Protein AF-A0A7K4FSJ4-F1 (afdb_monomer)

Structure (mmCIF, N/CA/C/O backbone):
data_AF-A0A7K4FSJ4-F1
#
_entry.id   AF-A0A7K4FSJ4-F1
#
loop_
_atom_site.g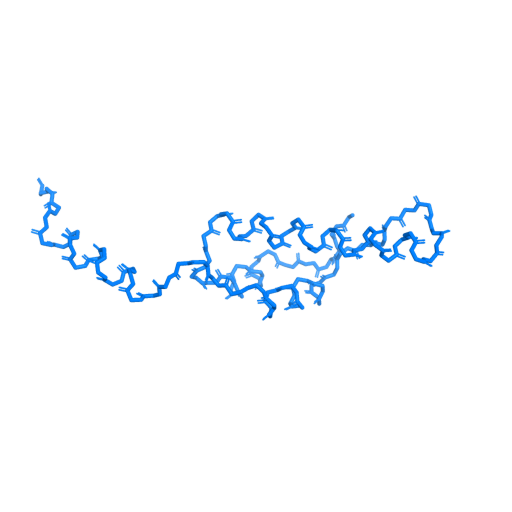roup_PDB
_atom_site.id
_atom_site.type_symbol
_atom_site.label_atom_id
_atom_site.label_alt_id
_atom_site.label_comp_id
_atom_site.label_asym_id
_atom_site.label_entity_id
_atom_site.label_seq_id
_atom_site.pdbx_PDB_ins_code
_atom_site.Cartn_x
_atom_site.Cartn_y
_atom_site.Cartn_z
_atom_site.occupancy
_atom_site.B_iso_or_equiv
_atom_site.auth_seq_id
_atom_site.auth_comp_id
_atom_site.auth_asym_id
_atom_site.auth_atom_id
_atom_site.pdbx_PDB_model_num
ATOM 1 N N . LYS A 1 1 ? 3.439 3.548 -15.305 1.00 76.44 1 LYS A N 1
ATOM 2 C CA . LYS A 1 1 ? 2.147 2.954 -15.738 1.00 76.44 1 LYS A CA 1
ATOM 3 C C . LYS A 1 1 ? 1.848 1.755 -14.843 1.00 76.44 1 LYS A C 1
ATOM 5 O O . LYS A 1 1 ? 2.798 1.114 -14.412 1.00 76.44 1 LYS A O 1
ATOM 10 N N . ILE A 1 2 ? 0.586 1.496 -14.511 1.00 84.44 2 ILE A N 1
ATOM 11 C CA . ILE A 1 2 ? 0.174 0.267 -13.815 1.00 84.44 2 ILE A CA 1
ATOM 12 C C . ILE A 1 2 ? -0.418 -0.646 -14.887 1.00 84.44 2 ILE A C 1
ATOM 14 O O . ILE A 1 2 ? -1.238 -0.177 -15.674 1.00 84.44 2 ILE A O 1
ATOM 18 N N . SER A 1 3 ? 0.039 -1.892 -14.968 1.00 85.12 3 SER A N 1
ATOM 19 C CA . SER A 1 3 ? -0.449 -2.873 -15.944 1.00 85.12 3 SER A CA 1
ATOM 20 C C . SER A 1 3 ? -0.995 -4.090 -15.217 1.00 85.12 3 SER A C 1
ATOM 22 O O . SER A 1 3 ? -0.323 -4.613 -14.329 1.00 85.12 3 SER A O 1
ATOM 24 N N . ASP A 1 4 ? -2.187 -4.529 -15.613 1.00 81.19 4 ASP A N 1
ATOM 25 C CA . ASP A 1 4 ? -2.811 -5.773 -15.148 1.00 81.19 4 ASP A CA 1
ATOM 26 C C . ASP A 1 4 ? -2.975 -5.874 -13.623 1.00 81.19 4 ASP A C 1
ATOM 28 O O . ASP A 1 4 ? -2.860 -6.944 -13.031 1.00 81.19 4 ASP A O 1
ATOM 32 N N . VAL A 1 5 ? -3.263 -4.746 -12.967 1.00 86.88 5 VAL A N 1
ATOM 33 C CA . VAL A 1 5 ? -3.593 -4.709 -11.537 1.00 86.88 5 VAL A CA 1
ATOM 34 C C . VAL A 1 5 ? -5.081 -4.452 -11.371 1.0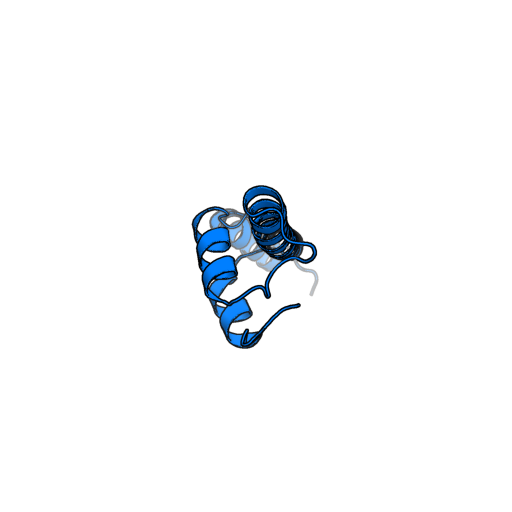0 86.88 5 VAL A C 1
ATOM 36 O O . VAL A 1 5 ? -5.573 -3.372 -11.703 1.00 86.88 5 VAL A O 1
ATOM 39 N N . LYS A 1 6 ? -5.796 -5.433 -10.820 1.00 91.50 6 LYS A N 1
ATOM 40 C CA . LYS A 1 6 ? -7.185 -5.253 -10.398 1.00 91.50 6 LYS A CA 1
ATOM 41 C C . LYS A 1 6 ? -7.201 -4.531 -9.055 1.00 91.50 6 LYS A C 1
ATOM 43 O O . LYS A 1 6 ? -6.592 -4.980 -8.088 1.00 91.50 6 LYS A O 1
ATOM 48 N N . LEU A 1 7 ? -7.909 -3.405 -8.994 1.00 90.31 7 LEU A N 1
ATOM 49 C CA . LEU A 1 7 ? -8.029 -2.623 -7.759 1.00 90.31 7 LEU A CA 1
ATOM 50 C C . LEU A 1 7 ? -8.751 -3.398 -6.648 1.00 90.31 7 LEU A C 1
ATOM 52 O O . LEU A 1 7 ? -8.462 -3.186 -5.476 1.00 90.31 7 LEU A O 1
ATOM 56 N N . GLU A 1 8 ? -9.641 -4.319 -7.018 1.00 93.50 8 GLU A N 1
ATOM 57 C CA . GLU A 1 8 ? -10.331 -5.215 -6.087 1.00 93.50 8 GLU A CA 1
ATOM 58 C C . GLU A 1 8 ? -9.356 -6.153 -5.361 1.00 93.50 8 GLU A C 1
ATOM 60 O O . GLU A 1 8 ? -9.391 -6.245 -4.135 1.00 93.50 8 GLU A O 1
ATOM 65 N N . ASP A 1 9 ? -8.412 -6.762 -6.087 1.00 91.94 9 ASP A N 1
ATOM 66 C CA . ASP A 1 9 ? -7.384 -7.624 -5.491 1.00 91.94 9 ASP A CA 1
ATOM 67 C C . ASP A 1 9 ? -6.495 -6.833 -4.521 1.00 91.94 9 ASP A C 1
ATOM 69 O O . ASP A 1 9 ? -6.174 -7.315 -3.433 1.00 91.94 9 ASP A O 1
ATOM 73 N N . LEU A 1 10 ? -6.140 -5.590 -4.875 1.00 92.06 10 LEU A N 1
ATOM 74 C CA . LEU A 1 10 ? -5.423 -4.699 -3.962 1.00 92.06 10 LEU A CA 1
ATOM 75 C C . LEU A 1 10 ? -6.239 -4.420 -2.700 1.00 92.06 10 LEU A C 1
ATOM 77 O O . LEU A 1 10 ? -5.709 -4.613 -1.609 1.00 92.06 10 LEU A O 1
ATOM 81 N N . GLY A 1 11 ? -7.513 -4.044 -2.846 1.00 93.25 11 GLY A N 1
ATOM 82 C CA . GLY A 1 11 ? -8.421 -3.793 -1.727 1.00 93.25 11 GLY A CA 1
ATOM 83 C C . GLY A 1 11 ? -8.467 -4.964 -0.747 1.00 93.25 11 GLY A C 1
ATOM 84 O O . GLY A 1 11 ? -8.222 -4.765 0.442 1.00 93.25 11 GLY A O 1
ATOM 85 N N . ASN A 1 12 ? -8.646 -6.182 -1.266 1.00 93.94 12 ASN A N 1
ATOM 86 C CA . ASN A 1 12 ? -8.663 -7.417 -0.478 1.00 93.94 12 ASN A CA 1
ATOM 87 C C . ASN A 1 12 ? -7.342 -7.658 0.272 1.00 93.94 12 ASN A C 1
ATOM 89 O O . ASN A 1 12 ? -7.342 -8.097 1.418 1.00 93.94 12 ASN A O 1
ATOM 93 N N . THR A 1 13 ? -6.196 -7.353 -0.345 1.00 93.81 13 THR A N 1
ATOM 94 C CA . THR A 1 13 ? -4.879 -7.531 0.302 1.00 93.81 13 THR A CA 1
ATOM 95 C C . THR A 1 13 ? -4.498 -6.424 1.287 1.00 93.81 13 THR A C 1
ATOM 97 O O . THR A 1 13 ? -3.534 -6.588 2.035 1.00 93.81 13 THR A O 1
ATOM 100 N N . THR A 1 14 ? -5.229 -5.307 1.296 1.00 94.56 14 THR A N 1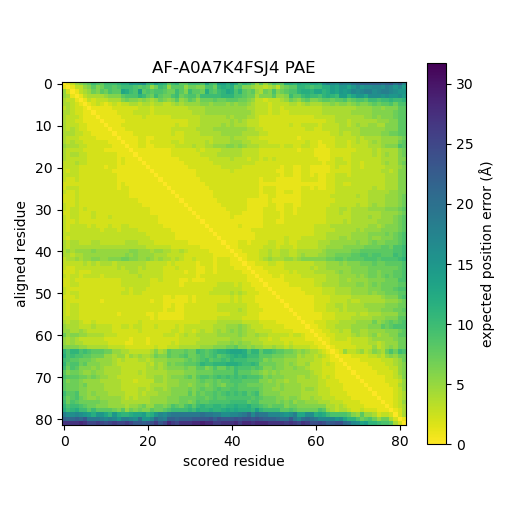
ATOM 101 C CA . THR A 1 14 ? -4.970 -4.145 2.160 1.00 94.56 14 THR A CA 1
ATOM 102 C C . THR A 1 14 ? -6.040 -3.946 3.235 1.00 94.56 14 THR A C 1
ATOM 104 O O . THR A 1 14 ? -6.202 -2.846 3.759 1.00 94.56 14 THR A O 1
ATOM 107 N N . GLU A 1 15 ? -6.771 -4.997 3.602 1.00 93.19 15 GLU A N 1
ATOM 108 C CA . GLU A 1 15 ? -7.682 -4.940 4.744 1.00 93.19 15 GLU A CA 1
ATOM 109 C C . GLU A 1 15 ? -6.926 -4.565 6.034 1.00 93.19 15 GLU A C 1
ATOM 111 O O . GLU A 1 15 ? -5.844 -5.078 6.328 1.00 93.19 15 GLU A O 1
ATOM 116 N N . GLY A 1 16 ? -7.482 -3.617 6.794 1.00 92.25 16 GLY A N 1
ATOM 117 C CA . GLY A 1 16 ? -6.869 -3.084 8.015 1.00 92.25 16 GLY A CA 1
ATOM 118 C C . GLY A 1 16 ? -5.800 -2.007 7.791 1.00 92.25 16 GLY A C 1
ATOM 119 O O . GLY A 1 16 ? -5.297 -1.450 8.765 1.00 92.25 16 GLY A O 1
ATOM 120 N N . TYR A 1 17 ? -5.466 -1.674 6.542 1.00 95.31 17 TYR A N 1
ATOM 121 C CA . TYR A 1 17 ? -4.572 -0.562 6.222 1.00 95.31 17 TYR A CA 1
ATOM 122 C C . TYR A 1 17 ? -5.324 0.771 6.250 1.00 95.31 17 TYR A C 1
ATOM 124 O O . TYR A 1 17 ? -6.471 0.879 5.818 1.00 95.31 17 TYR A O 1
ATOM 132 N N . THR A 1 18 ? -4.656 1.824 6.715 1.00 95.62 18 THR A N 1
ATOM 133 C CA . THR A 1 18 ? -5.190 3.187 6.626 1.00 95.62 18 THR A CA 1
ATOM 134 C C . THR A 1 18 ? -5.005 3.765 5.221 1.00 95.62 18 THR A C 1
ATOM 136 O O . THR A 1 18 ? -4.169 3.307 4.438 1.00 95.62 18 THR A O 1
ATOM 139 N N . ALA A 1 19 ? -5.708 4.859 4.912 1.00 95.50 19 ALA A N 1
ATOM 140 C CA . ALA A 1 19 ? -5.508 5.594 3.659 1.00 95.50 19 ALA A CA 1
ATOM 141 C C . ALA A 1 19 ? -4.044 6.040 3.459 1.00 95.50 19 ALA A C 1
ATOM 143 O O . ALA A 1 19 ? -3.531 6.040 2.338 1.00 95.50 19 ALA A O 1
ATOM 144 N N . ARG A 1 20 ? -3.351 6.389 4.552 1.00 96.56 20 ARG A N 1
ATOM 145 C CA . ARG A 1 20 ? -1.927 6.733 4.513 1.00 96.56 20 ARG A CA 1
ATOM 146 C C . ARG A 1 20 ? -1.069 5.522 4.164 1.00 96.56 20 ARG A C 1
ATOM 148 O O . ARG A 1 20 ? -0.187 5.650 3.320 1.00 96.56 20 ARG A O 1
ATOM 155 N N . ASP A 1 21 ? -1.345 4.365 4.758 1.00 96.69 21 ASP A N 1
ATOM 156 C CA . ASP A 1 21 ? -0.579 3.155 4.461 1.00 96.69 21 ASP A CA 1
ATOM 157 C C . ASP A 1 21 ? -0.731 2.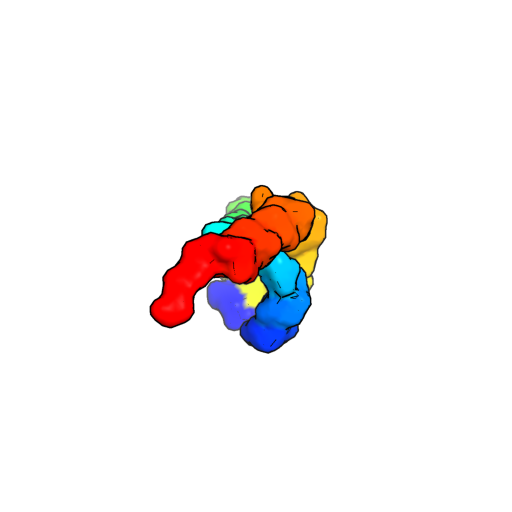753 2.987 1.00 96.69 21 ASP A C 1
ATOM 159 O O . ASP A 1 21 ? 0.259 2.435 2.331 1.00 96.69 21 ASP A O 1
ATOM 163 N N . ILE A 1 22 ? -1.947 2.845 2.434 1.00 96.31 22 ILE A N 1
ATOM 164 C CA . ILE A 1 22 ? -2.213 2.578 1.011 1.00 96.31 22 ILE A CA 1
ATOM 165 C C . ILE A 1 22 ? -1.417 3.541 0.119 1.00 96.31 22 ILE A C 1
ATOM 167 O O . ILE A 1 22 ? -0.751 3.109 -0.826 1.00 96.31 22 ILE A O 1
ATOM 171 N N . ARG A 1 23 ? -1.419 4.844 0.431 1.00 96.69 23 ARG A N 1
ATOM 172 C CA . ARG A 1 23 ? -0.594 5.837 -0.279 1.00 96.69 23 ARG A CA 1
ATOM 173 C C . ARG A 1 23 ? 0.887 5.455 -0.244 1.00 96.69 23 ARG A C 1
ATOM 175 O O . ARG A 1 23 ? 1.560 5.498 -1.276 1.00 96.69 23 ARG A O 1
ATOM 182 N N . ASP A 1 24 ? 1.393 5.078 0.924 1.00 97.25 24 ASP A N 1
ATOM 183 C CA . ASP A 1 24 ? 2.804 4.753 1.119 1.00 97.25 24 ASP A CA 1
ATOM 184 C C . ASP A 1 24 ? 3.195 3.440 0.411 1.00 97.25 24 ASP A C 1
ATOM 186 O O . ASP A 1 24 ? 4.319 3.322 -0.094 1.00 97.25 24 ASP A O 1
ATOM 190 N N . ILE A 1 25 ? 2.268 2.482 0.288 1.00 96.50 25 ILE A N 1
ATOM 191 C CA . ILE A 1 25 ? 2.415 1.280 -0.547 1.00 96.50 25 ILE A CA 1
ATOM 192 C C . ILE A 1 25 ? 2.578 1.669 -2.019 1.00 96.50 25 ILE A C 1
ATOM 194 O O . ILE A 1 25 ? 3.555 1.262 -2.651 1.00 96.50 25 ILE A O 1
ATOM 198 N N . VAL A 1 26 ? 1.674 2.491 -2.561 1.00 95.50 26 VAL A N 1
ATOM 199 C CA . VAL A 1 26 ? 1.729 2.929 -3.968 1.00 95.50 26 VAL A CA 1
ATOM 200 C C . VAL A 1 26 ? 3.023 3.688 -4.255 1.00 95.50 26 VAL A C 1
ATOM 202 O O . VAL A 1 26 ? 3.708 3.405 -5.242 1.00 95.50 26 VAL A O 1
ATOM 205 N N . GLN A 1 27 ? 3.412 4.601 -3.363 1.00 96.75 27 GLN A N 1
ATOM 206 C CA . GLN A 1 27 ? 4.663 5.343 -3.487 1.00 96.75 27 GLN A CA 1
ATOM 207 C C . GLN A 1 27 ? 5.880 4.406 -3.476 1.00 96.75 27 GLN A C 1
ATOM 209 O O . GLN A 1 27 ? 6.799 4.575 -4.277 1.00 96.75 27 GLN A O 1
ATOM 214 N N . SER A 1 28 ? 5.885 3.398 -2.602 1.00 97.00 28 SER A N 1
ATOM 215 C CA . SER A 1 28 ? 6.988 2.435 -2.506 1.00 97.00 28 SER A CA 1
ATOM 216 C C . SER A 1 28 ? 7.078 1.530 -3.737 1.00 97.00 28 SER A C 1
ATOM 218 O O . SER A 1 28 ? 8.178 1.283 -4.230 1.00 97.00 28 SER A O 1
ATOM 220 N N . ALA A 1 29 ? 5.938 1.081 -4.272 1.00 96.12 29 ALA A N 1
ATOM 221 C CA . ALA A 1 29 ? 5.885 0.308 -5.512 1.00 96.12 29 ALA A CA 1
ATOM 222 C C . ALA A 1 29 ? 6.448 1.111 -6.695 1.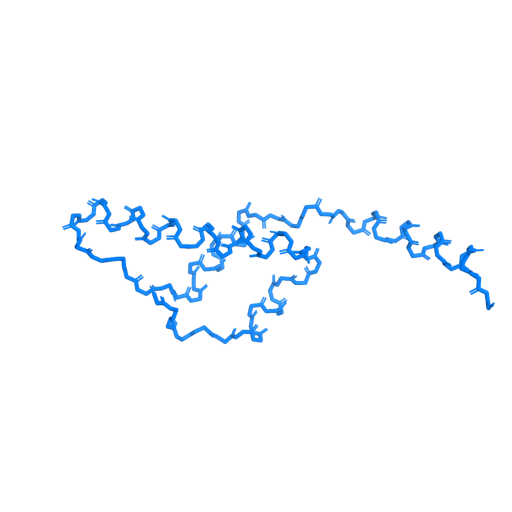00 96.12 29 ALA A C 1
ATOM 224 O O . ALA A 1 29 ? 7.247 0.594 -7.47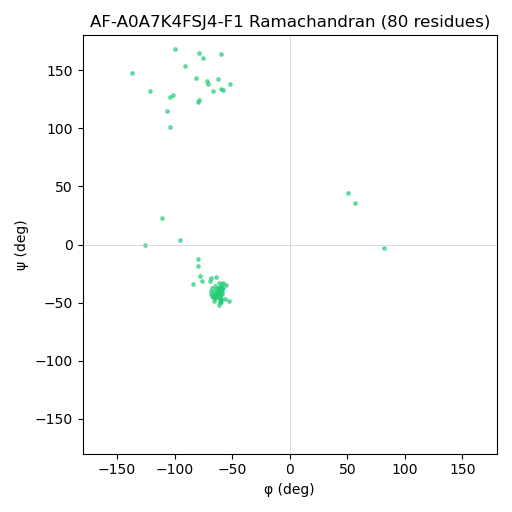8 1.00 96.12 29 ALA A O 1
ATOM 225 N N . HIS A 1 30 ? 6.101 2.399 -6.785 1.00 96.31 30 HIS A N 1
ATOM 226 C CA . HIS A 1 30 ? 6.639 3.277 -7.819 1.00 96.31 30 HIS A CA 1
ATOM 227 C C . HIS A 1 30 ? 8.143 3.525 -7.655 1.00 96.31 30 HIS A C 1
ATOM 229 O O . HIS A 1 30 ? 8.898 3.400 -8.617 1.00 96.31 30 HIS A O 1
ATOM 235 N N . MET A 1 31 ? 8.601 3.799 -6.431 1.00 96.88 31 MET A N 1
ATOM 236 C CA . MET A 1 31 ? 10.022 4.010 -6.150 1.00 96.88 31 MET A CA 1
ATOM 237 C C . MET A 1 31 ? 10.869 2.796 -6.543 1.00 96.88 31 MET A C 1
ATOM 239 O O . MET A 1 31 ? 11.996 2.944 -7.007 1.00 96.88 31 MET A O 1
ATOM 243 N N . ARG A 1 32 ? 10.318 1.586 -6.403 1.00 95.94 32 ARG A N 1
ATOM 244 C CA . ARG A 1 32 ? 11.011 0.352 -6.767 1.00 95.94 32 ARG A CA 1
ATOM 245 C C . ARG A 1 32 ? 11.270 0.243 -8.267 1.00 95.94 32 ARG A C 1
ATOM 247 O O . ARG A 1 32 ? 12.406 0.002 -8.659 1.00 95.94 32 ARG A O 1
ATOM 254 N N . VAL A 1 33 ? 10.262 0.488 -9.105 1.00 95.88 33 VAL A N 1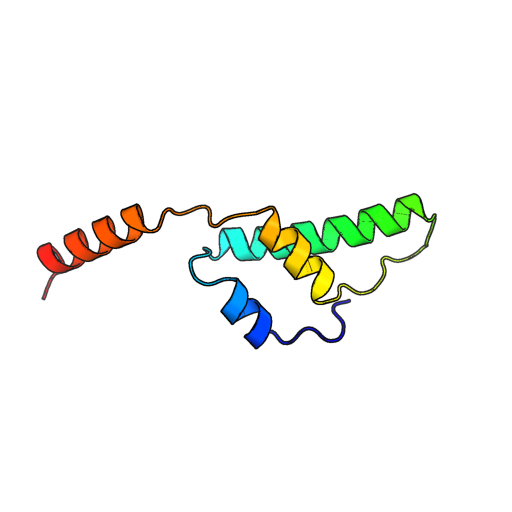
ATOM 255 C CA . VAL A 1 33 ? 10.452 0.457 -10.568 1.00 95.88 33 VAL A CA 1
ATOM 256 C C . VAL A 1 33 ? 11.329 1.609 -11.069 1.00 95.88 33 VAL A C 1
ATOM 258 O O . VAL A 1 33 ? 12.041 1.445 -12.055 1.00 95.88 33 VAL A O 1
ATOM 261 N N . VAL A 1 34 ? 11.327 2.753 -10.375 1.00 97.31 34 VAL A N 1
ATOM 262 C CA . VAL A 1 34 ? 12.252 3.867 -10.643 1.00 97.31 34 VAL A CA 1
ATOM 263 C C . VAL A 1 34 ? 13.686 3.489 -10.271 1.00 97.31 34 VAL A C 1
ATOM 265 O O . VAL A 1 34 ? 14.606 3.749 -11.040 1.00 97.31 34 VAL A O 1
ATOM 268 N N . LYS A 1 35 ? 13.898 2.823 -9.134 1.00 96.94 35 LYS A N 1
ATOM 269 C CA . LYS A 1 35 ? 15.217 2.309 -8.753 1.00 96.94 35 LYS A CA 1
ATOM 270 C C . LYS A 1 35 ? 15.747 1.317 -9.796 1.00 96.94 35 LYS A C 1
ATOM 272 O O . LYS A 1 35 ? 16.871 1.479 -10.258 1.00 96.94 35 LYS A O 1
ATOM 277 N N . GLU A 1 36 ? 14.920 0.364 -10.229 1.00 96.44 36 GLU A N 1
ATOM 278 C CA . GLU A 1 36 ? 15.283 -0.593 -11.286 1.00 96.44 36 GLU A CA 1
ATOM 279 C C . GLU A 1 36 ? 15.621 0.094 -12.620 1.00 96.44 36 GLU A C 1
ATOM 281 O O . GLU A 1 36 ? 16.511 -0.361 -13.337 1.00 96.44 36 GLU A O 1
ATOM 286 N N . MET A 1 37 ? 14.918 1.180 -12.965 1.00 97.62 37 MET A N 1
ATOM 287 C CA . MET A 1 37 ? 15.203 1.984 -14.158 1.00 97.62 37 MET A CA 1
ATOM 288 C C . MET A 1 37 ? 16.624 2.548 -14.115 1.00 97.62 37 MET A C 1
ATOM 290 O O . MET A 1 37 ? 17.366 2.384 -15.081 1.00 97.62 37 MET A O 1
ATOM 294 N N . PHE A 1 38 ? 17.011 3.166 -12.994 1.00 98.12 38 PHE A N 1
ATOM 295 C CA . PHE A 1 38 ? 18.360 3.707 -12.817 1.00 98.12 38 PHE A CA 1
ATOM 296 C C . PHE A 1 38 ? 19.425 2.604 -12.808 1.00 98.12 38 PHE A C 1
ATOM 298 O O . PHE A 1 38 ? 20.443 2.743 -13.479 1.00 98.12 38 PHE A O 1
ATOM 305 N N . GLU A 1 39 ? 19.183 1.485 -12.117 1.00 97.88 39 GLU A N 1
ATOM 306 C CA . GLU A 1 39 ? 20.116 0.345 -12.067 1.00 97.88 39 GLU A CA 1
ATOM 307 C C . GLU A 1 39 ? 20.370 -0.278 -13.446 1.00 97.88 39 GLU A C 1
ATOM 309 O O . GLU A 1 39 ? 21.473 -0.743 -13.726 1.00 97.88 39 GLU A O 1
ATOM 314 N N . LYS A 1 40 ? 19.358 -0.276 -14.320 1.00 97.25 40 LYS A N 1
ATOM 315 C CA . LYS A 1 40 ? 19.436 -0.819 -15.685 1.00 97.25 40 LYS A CA 1
ATOM 316 C C . LYS A 1 40 ? 19.752 0.238 -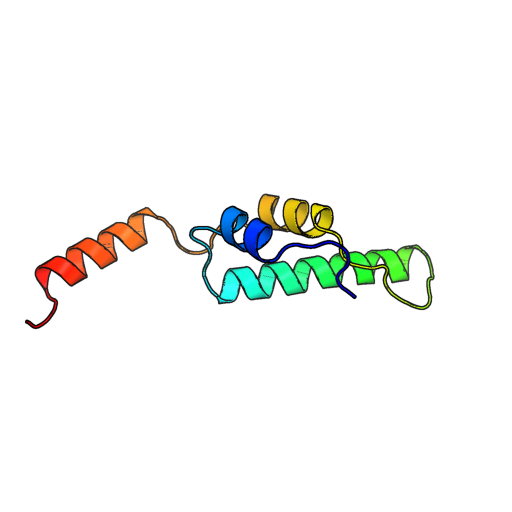16.747 1.00 97.25 40 LYS A C 1
ATOM 318 O O . LYS A 1 40 ? 19.764 -0.096 -17.929 1.00 97.25 40 LYS A O 1
ATOM 323 N N . ASN A 1 41 ? 19.992 1.487 -16.342 1.00 97.12 41 ASN A N 1
ATOM 324 C CA . ASN A 1 41 ? 20.234 2.629 -17.225 1.00 97.12 41 ASN A CA 1
ATOM 325 C C . ASN A 1 41 ? 19.165 2.781 -18.331 1.00 97.12 41 ASN A C 1
ATOM 327 O O . ASN A 1 41 ? 19.476 2.976 -19.506 1.00 97.12 41 ASN A O 1
ATOM 331 N N . LEU A 1 42 ? 17.894 2.628 -17.951 1.00 96.56 42 LEU A N 1
ATOM 332 C CA . LEU A 1 42 ? 16.739 2.773 -18.838 1.00 96.56 42 LEU A CA 1
ATOM 333 C C . LEU A 1 42 ? 16.225 4.218 -18.821 1.00 96.56 42 LEU A C 1
ATOM 335 O O . LEU A 1 42 ? 16.347 4.917 -17.820 1.00 96.56 42 LEU A O 1
ATOM 339 N N . ASN A 1 43 ? 15.587 4.646 -19.912 1.00 96.44 43 ASN A N 1
ATOM 340 C CA . ASN A 1 43 ? 15.020 5.998 -20.015 1.00 96.44 43 ASN A CA 1
ATOM 341 C C . ASN A 1 43 ? 13.685 6.159 -19.268 1.00 96.44 43 ASN A C 1
ATOM 343 O O . ASN A 1 43 ? 13.339 7.264 -18.862 1.00 96.44 43 ASN A O 1
ATOM 347 N N . GLU A 1 44 ? 12.926 5.071 -19.105 1.00 96.38 44 GLU A N 1
ATOM 348 C CA . GLU A 1 44 ? 11.623 5.077 -18.436 1.00 96.38 44 GLU A CA 1
ATOM 349 C C . GLU A 1 44 ? 11.471 3.876 -17.494 1.00 96.38 44 GLU A C 1
ATOM 351 O O . GLU A 1 44 ? 11.987 2.788 -17.782 1.00 96.38 44 GLU A O 1
ATOM 356 N N . PRO A 1 45 ? 10.731 4.029 -16.379 1.00 96.50 45 PRO A N 1
ATOM 357 C CA . PRO A 1 45 ? 10.447 2.917 -15.494 1.00 96.50 45 PRO A CA 1
ATOM 358 C C . PRO A 1 45 ? 9.453 1.960 -16.149 1.00 96.50 45 PRO A C 1
ATOM 360 O O . PRO A 1 45 ? 8.462 2.372 -16.760 1.00 96.50 45 PRO A O 1
ATOM 363 N N . ARG A 1 46 ? 9.680 0.657 -15.958 1.00 95.12 46 ARG A N 1
ATOM 364 C CA . ARG A 1 46 ? 8.726 -0.373 -16.382 1.00 95.12 46 ARG A CA 1
ATOM 365 C C . ARG A 1 46 ? 7.362 -0.192 -15.709 1.00 95.12 46 ARG A C 1
ATOM 367 O O . ARG A 1 46 ? 7.232 0.465 -14.671 1.00 95.12 46 ARG A O 1
ATOM 374 N N . SER A 1 47 ? 6.342 -0.844 -16.261 1.00 95.81 47 SER A N 1
ATOM 375 C CA . SER A 1 47 ? 5.034 -0.902 -15.614 1.00 95.81 47 SER A CA 1
ATOM 376 C C . SER A 1 47 ? 5.098 -1.601 -14.254 1.00 95.81 47 SER A C 1
ATOM 378 O O . SER A 1 47 ? 5.827 -2.580 -14.060 1.00 95.81 47 SER A O 1
ATOM 380 N N . ILE A 1 48 ? 4.310 -1.085 -13.313 1.00 95.88 48 ILE A N 1
ATOM 381 C CA . ILE A 1 48 ? 4.088 -1.699 -12.007 1.00 95.88 48 ILE A CA 1
ATOM 382 C C . ILE A 1 48 ? 3.069 -2.825 -12.201 1.00 95.88 48 ILE A C 1
ATOM 384 O O . ILE A 1 48 ? 1.964 -2.574 -12.686 1.00 95.88 48 ILE A O 1
ATOM 388 N N . THR A 1 49 ? 3.462 -4.040 -11.826 1.00 94.88 49 THR A N 1
ATOM 389 C CA . THR A 1 49 ? 2.622 -5.244 -11.822 1.00 94.88 49 THR A CA 1
ATOM 390 C C . THR A 1 49 ? 2.108 -5.527 -10.411 1.00 94.88 49 THR A C 1
ATOM 392 O O . THR A 1 49 ? 2.600 -4.949 -9.436 1.00 94.88 49 THR A O 1
ATOM 395 N N . PHE A 1 50 ? 1.140 -6.435 -10.283 1.00 93.50 50 PHE A N 1
ATOM 396 C CA . PHE A 1 50 ? 0.587 -6.816 -8.981 1.00 93.50 50 PHE A CA 1
ATOM 397 C C . PHE A 1 50 ? 1.646 -7.400 -8.031 1.00 93.50 50 PHE A C 1
ATOM 399 O O . PHE A 1 50 ? 1.653 -7.065 -6.850 1.00 93.50 50 PHE A O 1
ATOM 406 N N . ASP A 1 51 ? 2.611 -8.167 -8.547 1.00 93.44 51 ASP A N 1
ATOM 407 C CA . ASP A 1 51 ? 3.698 -8.742 -7.740 1.00 93.44 51 ASP A CA 1
ATOM 408 C C . ASP A 1 51 ? 4.512 -7.675 -6.997 1.00 93.44 51 ASP A C 1
ATOM 410 O O . ASP A 1 51 ? 4.866 -7.849 -5.831 1.00 93.44 51 ASP A O 1
ATOM 414 N N . VAL A 1 52 ? 4.750 -6.518 -7.631 1.00 94.75 52 VAL A N 1
ATOM 415 C CA . VAL A 1 52 ? 5.459 -5.398 -6.988 1.00 94.75 52 VAL A CA 1
ATOM 416 C C . VAL A 1 52 ? 4.678 -4.900 -5.772 1.00 94.75 52 VAL A C 1
ATOM 418 O O . VAL A 1 52 ? 5.273 -4.630 -4.727 1.00 94.75 52 VAL A O 1
ATOM 421 N N . PHE A 1 53 ? 3.351 -4.804 -5.882 1.00 95.25 53 PHE A N 1
ATOM 422 C CA . PHE A 1 53 ? 2.499 -4.448 -4.750 1.00 95.25 53 PHE A CA 1
ATOM 423 C C . PHE A 1 53 ? 2.540 -5.515 -3.659 1.00 95.25 53 PHE A C 1
ATOM 425 O O . PHE A 1 53 ? 2.726 -5.167 -2.494 1.00 95.25 53 PHE A O 1
ATOM 432 N N . GLN A 1 54 ? 2.447 -6.800 -4.014 1.00 94.00 54 GLN A N 1
ATOM 433 C CA . GLN A 1 54 ? 2.513 -7.889 -3.037 1.00 94.00 54 GLN A CA 1
ATOM 434 C C . GLN A 1 54 ? 3.821 -7.874 -2.241 1.00 94.00 54 GLN A C 1
ATOM 436 O O . GLN A 1 54 ? 3.810 -8.040 -1.021 1.00 94.00 54 GLN A O 1
ATOM 441 N N . GLU A 1 55 ? 4.955 -7.636 -2.896 1.00 94.50 55 GLU A N 1
ATOM 442 C CA . GLU A 1 55 ? 6.246 -7.528 -2.219 1.00 94.50 55 GLU A CA 1
ATOM 443 C C . GLU A 1 55 ? 6.300 -6.335 -1.257 1.00 94.50 55 GLU A C 1
ATOM 445 O O . GLU A 1 55 ? 6.794 -6.463 -0.136 1.00 94.50 55 GLU A O 1
ATOM 450 N N . VAL A 1 56 ? 5.765 -5.181 -1.662 1.00 96.06 56 VAL A N 1
ATOM 451 C CA . VAL A 1 56 ? 5.703 -3.987 -0.806 1.00 96.06 56 VAL A CA 1
ATOM 452 C C . VAL A 1 56 ? 4.794 -4.222 0.403 1.00 96.06 56 VAL A C 1
ATOM 454 O O . VAL A 1 56 ? 5.194 -3.906 1.523 1.00 96.06 56 VAL A O 1
ATOM 457 N N . ILE A 1 57 ? 3.613 -4.811 0.201 1.00 95.38 57 ILE A N 1
ATOM 458 C CA . ILE A 1 57 ? 2.641 -5.127 1.261 1.00 95.38 57 ILE A CA 1
ATOM 459 C C . ILE A 1 57 ? 3.231 -6.127 2.265 1.00 95.38 57 ILE A C 1
ATOM 461 O O . ILE A 1 57 ? 3.038 -5.999 3.473 1.00 95.38 57 ILE A O 1
ATOM 465 N N . ARG A 1 58 ? 4.027 -7.102 1.802 1.00 93.94 58 ARG A N 1
ATOM 466 C CA . ARG A 1 58 ? 4.725 -8.038 2.700 1.00 93.94 58 ARG A CA 1
ATOM 467 C C . ARG A 1 58 ? 5.683 -7.323 3.655 1.00 93.94 58 ARG A C 1
ATOM 469 O O . ARG A 1 58 ? 5.763 -7.726 4.816 1.00 93.94 58 ARG A O 1
ATOM 476 N N . MET A 1 59 ? 6.367 -6.279 3.184 1.00 93.44 59 MET A N 1
ATOM 477 C CA . MET A 1 59 ? 7.335 -5.504 3.971 1.00 93.44 59 MET A CA 1
ATOM 478 C C . MET A 1 59 ? 6.688 -4.412 4.834 1.00 93.44 59 MET A C 1
ATOM 480 O O . MET A 1 59 ? 7.175 -4.133 5.926 1.00 93.44 59 MET A O 1
ATOM 484 N N . ARG A 1 60 ? 5.602 -3.786 4.366 1.00 92.50 60 ARG A N 1
ATOM 485 C CA . ARG A 1 60 ? 4.881 -2.727 5.088 1.00 92.50 60 ARG A CA 1
ATOM 486 C C . ARG A 1 60 ? 3.594 -3.276 5.685 1.00 92.50 60 ARG A C 1
ATOM 488 O O . ARG A 1 60 ? 2.605 -3.427 4.977 1.00 92.50 60 ARG A O 1
ATOM 495 N N . LYS A 1 61 ? 3.608 -3.561 6.986 1.00 92.69 61 LYS A N 1
ATOM 496 C CA . LYS A 1 61 ? 2.420 -3.965 7.757 1.00 92.69 61 LYS A CA 1
ATOM 497 C C . LYS A 1 61 ? 1.498 -2.764 8.039 1.00 92.69 61 LYS A C 1
ATOM 499 O O . LYS A 1 61 ? 1.983 -1.634 7.945 1.00 92.69 61 LYS A O 1
ATOM 504 N N . PRO A 1 62 ? 0.208 -2.987 8.372 1.00 94.62 62 PRO A N 1
ATOM 505 C CA . PRO A 1 62 ? -0.689 -1.909 8.789 1.00 94.62 62 PRO A CA 1
ATOM 506 C C . PRO A 1 62 ? -0.069 -1.078 9.914 1.00 94.62 62 PRO A C 1
ATOM 508 O O . PRO A 1 62 ? 0.527 -1.641 10.835 1.00 94.62 62 PRO A O 1
ATOM 511 N N . SER A 1 63 ? -0.206 0.248 9.855 1.00 93.94 63 SER A N 1
ATOM 512 C CA . SER A 1 63 ? 0.339 1.123 10.904 1.00 93.94 63 SER A CA 1
ATOM 513 C C . SER A 1 63 ? -0.538 1.189 12.153 1.00 93.94 63 SER A C 1
ATOM 515 O O . SER A 1 63 ? -0.061 1.574 13.221 1.00 93.94 63 SER A O 1
ATOM 517 N N . VAL A 1 64 ? -1.807 0.796 12.039 1.00 91.88 64 VAL A N 1
ATOM 518 C CA . VAL A 1 64 ? -2.763 0.758 13.147 1.00 91.88 64 VAL A CA 1
ATOM 519 C C . VAL A 1 64 ? -2.957 -0.684 13.604 1.00 91.88 64 VAL A C 1
ATOM 521 O O . VAL A 1 64 ? -3.272 -1.569 12.811 1.00 91.88 64 VAL A O 1
ATOM 524 N N . ASN A 1 65 ? -2.777 -0.920 14.904 1.00 89.50 65 ASN A N 1
ATOM 525 C CA . ASN A 1 65 ? -3.016 -2.222 15.524 1.00 89.50 65 ASN A CA 1
ATOM 526 C C . ASN A 1 65 ? -4.528 -2.525 15.577 1.00 89.50 65 ASN A C 1
ATOM 528 O O . ASN A 1 65 ? -5.328 -1.671 15.960 1.00 89.50 65 ASN A O 1
ATOM 532 N N . GLN A 1 66 ? -4.915 -3.765 15.272 1.00 86.31 66 GLN A N 1
ATOM 533 C CA . GLN A 1 66 ? -6.292 -4.249 15.405 1.00 86.31 66 GLN A CA 1
ATOM 534 C C . GLN A 1 66 ? -6.845 -4.121 16.832 1.00 86.31 66 GLN A C 1
ATOM 536 O O . GLN A 1 66 ? -8.036 -3.881 17.009 1.00 86.31 66 GLN A O 1
ATOM 541 N N . GLU A 1 67 ? -6.010 -4.255 17.863 1.00 89.44 67 GLU A N 1
ATOM 542 C CA . GLU A 1 67 ? -6.453 -4.071 19.254 1.00 89.44 67 GLU A CA 1
ATOM 543 C C . GLU A 1 67 ? -6.892 -2.631 19.526 1.00 89.44 67 GLU A C 1
ATOM 545 O O . GLU A 1 67 ? -7.862 -2.400 20.247 1.00 89.44 67 GLU A O 1
ATOM 550 N N . LEU A 1 68 ? -6.216 -1.663 18.901 1.00 89.69 68 LEU A N 1
ATOM 551 C CA . LEU A 1 68 ? -6.567 -0.255 19.018 1.00 89.69 68 LEU A CA 1
ATOM 552 C C . LEU A 1 68 ? -7.916 0.032 18.344 1.00 89.69 68 LEU A C 1
ATOM 554 O O . LEU A 1 68 ? -8.716 0.782 18.895 1.00 89.69 68 LEU A O 1
ATOM 558 N N . LEU A 1 69 ? -8.203 -0.612 17.206 1.00 89.88 69 LEU A N 1
ATOM 559 C CA . LEU A 1 69 ? -9.516 -0.525 16.556 1.00 89.88 69 LEU A CA 1
ATOM 560 C C . LEU A 1 69 ? -10.629 -1.040 17.474 1.00 89.88 69 LEU A C 1
ATOM 562 O O . LEU A 1 69 ? -11.597 -0.325 17.705 1.00 89.88 69 LEU A O 1
ATOM 566 N N . LYS A 1 70 ? -10.442 -2.209 18.099 1.00 91.94 70 LYS A N 1
ATOM 567 C CA . LYS A 1 70 ? -11.415 -2.756 19.063 1.00 91.94 70 LYS A CA 1
ATOM 568 C C . LYS A 1 70 ? -11.651 -1.820 20.249 1.00 91.94 70 LYS A C 1
ATOM 570 O O . LYS A 1 70 ? -12.776 -1.703 20.727 1.00 91.94 70 LYS A O 1
ATOM 575 N N . ALA A 1 71 ? -10.598 -1.16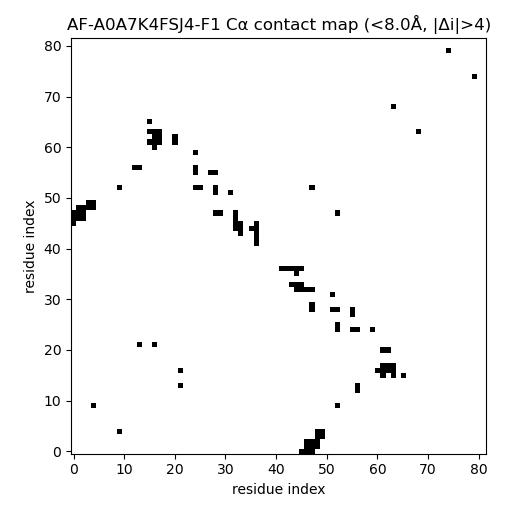3 20.737 1.00 93.31 71 ALA A N 1
ATOM 576 C CA . ALA A 1 71 ? -10.720 -0.188 21.816 1.00 93.31 71 ALA A CA 1
ATOM 577 C C . ALA A 1 71 ? -11.538 1.040 21.385 1.00 93.31 71 ALA A C 1
ATOM 579 O O . ALA A 1 71 ? -12.373 1.513 22.159 1.00 93.31 71 ALA A O 1
ATOM 580 N N . TYR A 1 72 ? -11.339 1.527 20.155 1.00 92.06 72 TYR A N 1
ATOM 581 C CA . TYR A 1 72 ? -12.163 2.595 19.591 1.00 92.06 72 TYR A CA 1
ATOM 582 C C . TYR A 1 72 ? -13.615 2.158 19.409 1.00 92.06 72 TYR A C 1
ATOM 584 O O . TYR A 1 72 ? -14.498 2.894 19.834 1.00 92.06 72 TYR A O 1
ATOM 592 N N . ASP A 1 73 ? -13.870 0.958 18.886 1.00 93.25 73 ASP A N 1
ATOM 593 C CA . ASP A 1 73 ? -15.230 0.436 18.713 1.00 93.25 73 ASP A CA 1
ATOM 594 C C . ASP A 1 73 ? -15.973 0.342 20.052 1.00 93.25 73 ASP A C 1
ATOM 596 O O . ASP A 1 73 ? -17.091 0.841 20.176 1.00 93.25 73 ASP A O 1
ATOM 600 N N . ALA A 1 74 ? -15.329 -0.212 21.085 1.00 94.75 74 ALA A N 1
ATOM 601 C CA . ALA A 1 74 ? -15.906 -0.312 22.426 1.00 94.75 74 ALA A CA 1
ATOM 602 C C . ALA A 1 74 ? -16.164 1.067 23.054 1.00 94.75 74 ALA A C 1
ATOM 604 O O . ALA A 1 74 ? -17.174 1.280 23.732 1.00 94.75 74 ALA A O 1
ATOM 605 N N . TRP A 1 75 ? -15.259 2.025 22.835 1.00 95.25 75 TRP A N 1
ATOM 606 C CA . TRP A 1 75 ? -15.452 3.401 23.284 1.00 95.25 75 TRP A CA 1
ATOM 607 C C . TRP A 1 75 ? -16.634 4.052 22.558 1.00 95.25 75 TRP A C 1
ATOM 609 O O . TRP A 1 75 ? -17.507 4.638 23.196 1.00 95.25 75 TRP A O 1
ATOM 619 N N . THR A 1 76 ? -16.710 3.900 21.238 1.00 94.81 76 THR A N 1
ATOM 620 C CA . THR A 1 76 ? -17.797 4.436 20.421 1.00 94.81 76 THR A CA 1
ATOM 621 C C . THR A 1 76 ? -19.134 3.810 20.797 1.00 94.81 76 THR A C 1
ATOM 623 O O . THR A 1 76 ? -20.109 4.536 20.939 1.00 94.81 76 THR A O 1
ATOM 626 N N . GLU A 1 77 ? -19.212 2.501 21.026 1.00 93.62 77 GLU A N 1
ATOM 627 C CA . GLU A 1 77 ? -20.443 1.848 21.483 1.00 93.62 77 GLU A CA 1
ATOM 628 C C . GLU A 1 77 ? -20.930 2.421 22.820 1.00 93.62 77 GLU A C 1
ATOM 630 O O . GLU A 1 77 ? -22.123 2.673 22.990 1.00 93.62 77 GLU A O 1
ATOM 635 N N . LYS A 1 78 ? -19.998 2.689 23.742 1.00 93.12 78 LYS A N 1
ATOM 636 C CA . LYS A 1 78 ? -20.299 3.194 25.083 1.00 93.12 78 LYS A CA 1
ATOM 637 C C . LYS A 1 78 ? -20.673 4.678 25.123 1.00 93.12 78 LYS A C 1
ATOM 639 O O . LYS A 1 78 ? -21.430 5.077 26.006 1.00 93.12 78 LYS A O 1
ATOM 644 N N . PHE A 1 79 ? -20.117 5.494 24.228 1.00 92.31 79 PHE A N 1
ATOM 645 C CA . PHE A 1 79 ? -20.185 6.957 24.328 1.00 92.31 79 PHE A CA 1
ATOM 646 C C . PHE A 1 79 ? -20.742 7.665 23.089 1.00 92.31 79 PHE A C 1
ATOM 648 O O . PHE A 1 79 ? -20.841 8.894 23.105 1.00 92.31 79 PHE A O 1
ATOM 655 N N . LYS A 1 80 ? -21.115 6.950 22.018 1.00 89.00 80 LYS A N 1
ATOM 656 C CA . LYS A 1 80 ? -21.788 7.585 20.877 1.00 89.00 80 LYS A CA 1
ATOM 657 C C . LYS A 1 80 ? -23.092 8.232 21.342 1.00 89.00 80 LYS A C 1
ATOM 659 O O . LYS A 1 80 ? -23.868 7.629 22.082 1.00 89.00 80 LYS A O 1
ATOM 664 N N . ALA A 1 81 ? -23.320 9.463 20.900 1.00 73.25 81 ALA A N 1
ATOM 665 C CA . ALA A 1 81 ? -24.603 10.120 21.086 1.00 73.25 81 ALA A CA 1
ATOM 666 C C . ALA A 1 81 ? -25.666 9.380 20.255 1.00 73.25 81 ALA A C 1
ATOM 668 O O . ALA A 1 81 ? -25.409 9.049 19.094 1.00 73.25 81 ALA A O 1
ATOM 669 N N . LEU A 1 82 ? -26.809 9.084 20.882 1.00 59.44 82 LEU A N 1
ATOM 670 C CA . LEU A 1 82 ? -28.019 8.600 20.210 1.00 59.44 82 LEU A CA 1
ATOM 671 C C . LEU A 1 82 ? -28.679 9.733 19.422 1.00 59.44 82 LEU A C 1
ATOM 673 O O . LEU A 1 82 ? -28.760 10.852 19.979 1.00 59.44 82 LEU A O 1
#

Nearest PDB structures (foldseek):
  4lcb-assembly1_A  TM=9.593E-01  e=1.378E-09  Acidianus hospitalis W1
  4lgm-assembly1_A  TM=9.820E-01  e=1.706E-08  Saccharolobus solfataricus P2
  4d82-assembly3_C  TM=9.757E-01  e=2.566E-08  Metallosphaera sedula
  4d82-assembly1_A  TM=9.720E-01  e=3.859E-08  Metallosphaera sedula
  4d81-assembly1_A  TM=9.714E-01  e=1.146E-07  Metallosphaera sedula

Mean predicted aligned error: 4.3 Å

Secondary structure (DSSP, 8-state):
-B-S--HHHHHHHTTT--HHHHHHHHHHHHHHHHHHHHHTT-SSPPPBPHHHHHHHHHHS--SS-HHHHHHHHHHHHHH---

Sequence (82 aa):
KISDVKLEDLGNTTEGYTARDIRDIVQSAHMRVVKEMFEKNLNEPRSITFDVFQEVIRMRKPSVNQELLKAYDAWTEKFKAL

Solvent-accessible surface area (backbone atoms only — not comparable to full-atom values): 4856 Å² total; per-residue (Å²): 98,79,44,91,61,60,69,65,60,52,53,69,75,44,69,74,44,47,76,66,50,53,51,52,42,54,51,50,37,50,51,49,35,46,50,52,15,62,78,66,72,46,95,62,52,62,63,46,43,51,66,50,48,53,56,41,51,74,73,52,68,58,86,59,58,71,68,58,52,52,51,49,51,54,48,44,72,74,65,57,83,130

Foldseek 3Di:
DAPPDDVVVVVVLQPLADPVLSVVLVVQLVVVQVVVCVVVVHPDGDHRYVVSSVVSPVVRDHPDDPVVVVVVVVVCVVDPDD

Radius of gyration: 17.32 Å; Cα contacts (8 Å, |Δi|>4): 59; chains: 1; bounding box: 48×19×45 Å

pLDDT: mean 93.03, std 5.72, range [59.44, 98.12]